Protein AF-A0A2V7IXD9-F1 (afdb_monomer_lite)

Radius of gyration: 16.28 Å; chains: 1; bounding box: 38×35×43 Å

Sequence (124 aa):
ISLNTDYPLLPGDRKGPTFNGIKALINQDPGASWDPTTNTVKGSQWGSNWMQSPRVVNIALFDPTQLTKPGKQTIRFNNFGVMFIEAQNRNSDPVTGRFLYYVSGSGTPGTQGGSLVKGVQLVR

Secondary structure (DSSP, 8-state):
--TT-EEEPPPS--HHHHHHHHHHHHHTSTT-EEETTTTEEES-TTGGGGGGSTTEEEEEEE-GGG--SSSS-EEEEEEEEEEEEEE--STTSPPEEEEEEE---SSPPPPS-S----------

Structure (mmCIF, N/CA/C/O backbone):
data_AF-A0A2V7IXD9-F1
#
_entry.id   AF-A0A2V7IXD9-F1
#
loop_
_atom_site.group_PDB
_atom_site.id
_atom_site.type_symbol
_atom_site.label_atom_id
_atom_site.label_alt_id
_atom_site.label_comp_id
_atom_site.label_asym_id
_atom_site.label_entity_id
_atom_site.label_seq_id
_atom_site.pdbx_PDB_ins_code
_atom_site.Cartn_x
_atom_site.Cartn_y
_atom_site.Cartn_z
_atom_site.occupancy
_atom_site.B_iso_or_equiv
_atom_site.auth_seq_id
_atom_site.auth_comp_id
_atom_site.auth_asym_id
_atom_site.auth_atom_id
_atom_site.pdbx_PDB_model_num
ATOM 1 N N . ILE A 1 1 ? -1.958 -12.091 11.173 1.00 64.25 1 ILE A N 1
ATOM 2 C CA . ILE A 1 1 ? -3.386 -11.698 11.135 1.00 64.25 1 ILE A CA 1
ATOM 3 C C . ILE A 1 1 ? -4.147 -12.885 10.581 1.00 64.25 1 ILE A C 1
ATOM 5 O O . ILE A 1 1 ? -3.699 -13.443 9.589 1.00 64.25 1 ILE A O 1
ATOM 9 N N . SER A 1 2 ? -5.237 -13.270 11.229 1.00 73.81 2 SER A N 1
ATOM 10 C CA . SER A 1 2 ? -6.049 -14.430 10.877 1.00 73.81 2 SER A CA 1
ATOM 11 C C . SER A 1 2 ? -7.473 -13.979 10.589 1.00 73.81 2 SER A C 1
ATOM 13 O O . SER A 1 2 ? -7.981 -13.056 11.230 1.00 73.81 2 SER A O 1
ATOM 15 N N . LEU A 1 3 ? -8.121 -14.630 9.625 1.00 70.00 3 LEU A N 1
ATOM 16 C CA . LEU A 1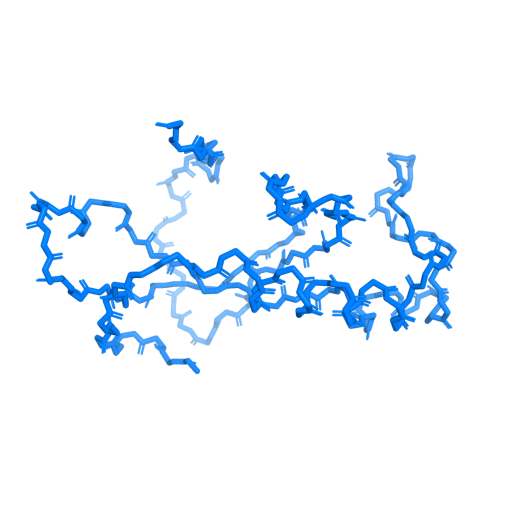 3 ? -9.546 -14.419 9.390 1.00 70.00 3 LEU A CA 1
ATOM 17 C C . LEU A 1 3 ? -10.348 -14.922 10.593 1.00 70.00 3 LEU A C 1
ATOM 19 O O . LEU A 1 3 ? -9.913 -15.818 11.317 1.00 70.00 3 LEU A O 1
ATOM 23 N N . ASN A 1 4 ? -11.520 -14.328 10.806 1.00 65.25 4 ASN A N 1
ATOM 24 C CA . ASN A 1 4 ? -12.458 -14.708 11.866 1.00 65.25 4 ASN A CA 1
ATOM 25 C C . ASN A 1 4 ? -11.938 -14.601 13.311 1.00 65.25 4 ASN A C 1
ATOM 27 O O . ASN A 1 4 ? -12.553 -15.134 14.229 1.00 65.25 4 ASN A O 1
ATOM 31 N N . THR A 1 5 ? -10.835 -13.883 13.523 1.00 76.69 5 THR A N 1
ATOM 32 C CA . THR A 1 5 ? -10.308 -13.552 14.852 1.00 76.69 5 THR A CA 1
ATOM 33 C C . THR A 1 5 ? -10.652 -12.106 15.197 1.00 76.69 5 THR A C 1
ATOM 35 O O . THR A 1 5 ? -10.609 -11.237 14.323 1.00 76.69 5 THR A O 1
ATOM 38 N N . ASP A 1 6 ? -10.981 -11.850 16.461 1.00 81.38 6 ASP A N 1
ATOM 39 C CA . ASP A 1 6 ? -11.292 -10.506 16.943 1.00 81.38 6 ASP A CA 1
ATOM 40 C C . ASP A 1 6 ? -10.003 -9.746 17.276 1.00 81.38 6 ASP A C 1
ATOM 42 O O . ASP A 1 6 ? -9.179 -10.195 18.075 1.00 81.38 6 ASP A O 1
ATOM 46 N N . TYR A 1 7 ? -9.841 -8.572 16.669 1.00 82.25 7 TYR A N 1
ATOM 47 C CA . TYR A 1 7 ? -8.703 -7.685 16.884 1.00 82.25 7 TYR A CA 1
ATOM 48 C C . TYR A 1 7 ? -9.159 -6.398 17.567 1.00 82.25 7 TYR A C 1
ATOM 50 O O . TYR A 1 7 ? -10.051 -5.730 17.042 1.00 82.25 7 TYR A O 1
ATOM 58 N N . PRO A 1 8 ? -8.564 -6.008 18.708 1.00 83.62 8 PRO A N 1
ATOM 59 C CA . PRO A 1 8 ? -8.907 -4.748 19.348 1.00 83.62 8 PRO A CA 1
ATOM 60 C C . PRO A 1 8 ? -8.488 -3.574 18.461 1.00 83.62 8 PRO A C 1
ATOM 62 O O . PRO A 1 8 ? -7.362 -3.528 17.962 1.00 83.62 8 PRO A O 1
ATOM 65 N N . LEU A 1 9 ? -9.374 -2.590 18.314 1.00 78.06 9 LEU A N 1
ATOM 66 C CA . LEU A 1 9 ? -8.996 -1.285 17.793 1.00 78.06 9 LEU A CA 1
ATOM 67 C C . LEU A 1 9 ? -8.092 -0.612 18.815 1.00 78.06 9 LEU A C 1
ATOM 69 O O . LEU A 1 9 ? -8.463 -0.392 19.971 1.00 78.06 9 LEU A O 1
ATOM 73 N N . LEU A 1 10 ? -6.870 -0.332 18.386 1.00 70.94 10 LEU A N 1
ATOM 74 C CA . LEU A 1 10 ? -5.850 0.185 19.273 1.00 70.94 10 LEU A CA 1
ATOM 75 C C . LEU A 1 10 ? -6.013 1.706 19.396 1.00 70.94 10 LEU A C 1
ATOM 77 O O . LEU A 1 10 ? -5.999 2.391 18.373 1.00 70.94 10 LEU A O 1
ATOM 81 N N . PRO A 1 11 ? -6.147 2.247 20.619 1.00 64.56 11 PRO A N 1
ATOM 82 C CA . PRO A 1 11 ? -6.224 3.687 20.823 1.00 64.56 11 PRO A CA 1
ATOM 83 C C . PRO A 1 11 ? -4.856 4.352 20.586 1.00 64.56 11 PRO A C 1
ATOM 85 O O . PRO A 1 11 ? -3.811 3.739 20.819 1.00 64.56 11 PRO A O 1
ATOM 88 N N . GLY A 1 12 ? -4.870 5.620 20.162 1.00 63.31 12 GLY A N 1
ATOM 89 C CA . GLY A 1 12 ? -3.681 6.474 20.028 1.00 63.31 12 GLY A CA 1
ATOM 90 C C . GLY A 1 12 ? -3.312 6.850 18.589 1.00 63.31 12 GLY A C 1
ATOM 91 O O . GLY A 1 12 ? -3.678 6.165 17.634 1.00 63.31 12 GLY A O 1
ATOM 92 N N . ASP A 1 13 ? -2.573 7.954 18.438 1.00 66.25 13 ASP A N 1
ATOM 93 C CA . ASP A 1 13 ? -2.093 8.425 17.136 1.00 66.25 13 ASP A CA 1
ATOM 94 C C . ASP A 1 13 ? -0.921 7.555 16.649 1.00 66.25 13 ASP A C 1
ATOM 96 O O . ASP A 1 13 ? 0.183 7.587 17.195 1.00 66.25 13 ASP A O 1
ATOM 100 N N . ARG A 1 14 ? -1.174 6.742 15.620 1.00 70.31 14 ARG A N 1
ATOM 101 C CA . ARG A 1 14 ? -0.196 5.814 15.031 1.00 70.31 14 ARG A CA 1
ATOM 102 C C . ARG A 1 14 ? 0.465 6.346 13.764 1.00 70.31 14 ARG A C 1
ATOM 104 O O . ARG A 1 14 ? 1.073 5.558 13.036 1.00 70.31 14 ARG A O 1
ATOM 111 N N . LYS A 1 15 ? 0.391 7.657 13.502 1.00 76.88 15 LYS A N 1
ATOM 112 C CA . LYS A 1 15 ? 1.017 8.283 12.325 1.00 76.88 15 LYS A CA 1
ATOM 113 C C . LYS A 1 15 ? 2.505 7.945 12.215 1.00 76.88 15 LYS A C 1
ATOM 115 O O . LYS A 1 15 ? 2.913 7.360 11.220 1.00 76.88 15 LYS A O 1
ATOM 120 N N . GLY A 1 16 ? 3.287 8.186 13.273 1.00 80.62 16 GLY A N 1
ATOM 121 C CA . GLY A 1 16 ? 4.747 7.997 13.255 1.00 80.62 16 GLY A CA 1
ATOM 122 C C . GLY A 1 16 ? 5.200 6.571 12.897 1.00 80.62 16 GLY A C 1
ATOM 123 O O . GLY A 1 16 ? 5.940 6.398 11.927 1.00 80.62 16 GLY A O 1
ATOM 124 N N . PRO A 1 17 ? 4.747 5.532 13.626 1.00 82.94 17 PRO A N 1
ATOM 125 C CA . PRO A 1 17 ? 5.061 4.145 13.285 1.00 82.94 17 PRO A CA 1
ATOM 126 C C . PRO A 1 17 ? 4.597 3.745 11.879 1.00 82.94 17 PRO A C 1
ATOM 128 O O . PRO A 1 17 ? 5.324 3.041 11.180 1.00 82.94 17 PRO A O 1
ATOM 131 N N . THR A 1 18 ? 3.426 4.228 11.445 1.00 84.38 18 THR A N 1
ATOM 132 C CA . THR A 1 18 ? 2.915 3.985 10.086 1.00 84.38 18 THR A CA 1
ATOM 133 C C . THR A 1 18 ? 3.847 4.585 9.039 1.00 84.38 18 THR A C 1
ATOM 135 O O . THR A 1 18 ? 4.283 3.876 8.137 1.00 84.38 18 THR A O 1
ATOM 138 N N . PHE A 1 19 ? 4.225 5.854 9.197 1.00 86.94 19 PHE A N 1
ATOM 139 C CA . PHE A 1 19 ? 5.117 6.547 8.272 1.00 86.94 19 PHE A CA 1
ATOM 140 C C . PHE A 1 19 ? 6.482 5.866 8.159 1.00 86.94 19 PHE A C 1
ATOM 142 O O . PHE A 1 19 ? 6.981 5.660 7.054 1.00 86.94 19 PHE A O 1
ATOM 149 N N . ASN A 1 20 ? 7.064 5.446 9.284 1.00 88.88 20 ASN A N 1
ATOM 150 C CA . ASN A 1 20 ? 8.333 4.720 9.279 1.00 88.88 20 ASN A CA 1
ATOM 151 C C . ASN A 1 20 ? 8.220 3.371 8.554 1.00 88.88 20 ASN A C 1
ATOM 153 O O . ASN A 1 20 ? 9.106 3.027 7.773 1.00 88.88 20 ASN A O 1
ATOM 157 N N . GLY A 1 21 ? 7.127 2.632 8.773 1.00 88.44 21 GLY A N 1
ATOM 158 C CA . GLY A 1 21 ? 6.864 1.368 8.084 1.00 88.44 21 GLY A CA 1
ATOM 159 C C . GLY A 1 21 ? 6.710 1.550 6.574 1.00 88.44 21 GLY A C 1
ATOM 160 O O . GLY A 1 21 ? 7.372 0.864 5.800 1.00 88.44 21 GLY A O 1
ATOM 161 N N . ILE A 1 22 ? 5.904 2.523 6.142 1.00 90.69 2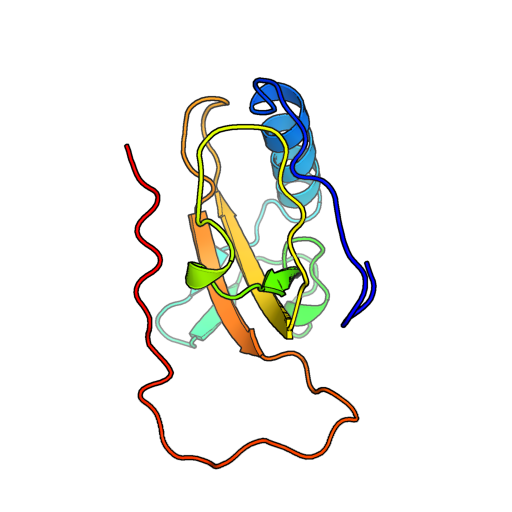2 ILE A N 1
ATOM 162 C CA . ILE A 1 22 ? 5.705 2.820 4.717 1.00 90.69 22 ILE A CA 1
ATOM 163 C C . ILE A 1 22 ? 7.005 3.286 4.060 1.00 90.69 22 ILE A C 1
ATOM 165 O O . ILE A 1 22 ? 7.361 2.795 2.990 1.00 90.69 22 ILE A O 1
ATOM 169 N N . LYS A 1 23 ? 7.763 4.172 4.715 1.00 92.94 23 LYS A N 1
ATOM 170 C CA . LYS A 1 23 ? 9.066 4.623 4.214 1.00 92.94 23 LYS A CA 1
ATOM 171 C C . LYS A 1 23 ? 10.054 3.464 4.076 1.00 92.94 23 LYS A C 1
ATOM 173 O O . LYS A 1 23 ? 10.797 3.425 3.100 1.00 92.94 23 LYS A O 1
ATOM 178 N N . ALA A 1 24 ? 10.044 2.505 5.003 1.00 92.94 24 ALA A N 1
ATOM 179 C CA . ALA A 1 24 ? 10.875 1.309 4.900 1.00 92.94 24 ALA A CA 1
ATOM 180 C C . ALA A 1 24 ? 10.523 0.468 3.660 1.00 92.94 24 ALA A C 1
ATOM 182 O O . ALA A 1 24 ? 11.432 0.061 2.943 1.00 92.94 24 ALA A O 1
ATOM 183 N N . LEU A 1 25 ? 9.232 0.272 3.361 1.00 92.38 25 LEU A N 1
ATOM 184 C CA . LEU A 1 25 ? 8.795 -0.438 2.150 1.00 92.38 25 LEU A CA 1
ATOM 185 C C . LEU A 1 25 ? 9.184 0.313 0.870 1.00 92.38 25 LEU A C 1
ATOM 187 O O . LEU A 1 25 ? 9.682 -0.298 -0.071 1.00 92.38 25 LEU A O 1
ATOM 191 N N . ILE A 1 26 ? 9.001 1.638 0.835 1.00 93.38 26 ILE A N 1
ATOM 192 C CA . ILE A 1 26 ? 9.379 2.471 -0.319 1.00 93.38 26 ILE A CA 1
ATOM 193 C C . ILE A 1 26 ? 10.890 2.409 -0.559 1.00 93.38 26 ILE A C 1
ATOM 195 O O . ILE A 1 26 ? 11.322 2.221 -1.692 1.00 93.38 26 ILE A O 1
ATOM 199 N N . ASN A 1 27 ? 11.698 2.503 0.498 1.00 94.00 27 ASN A N 1
ATOM 200 C CA . ASN A 1 27 ? 13.157 2.434 0.399 1.00 94.00 27 ASN A CA 1
ATOM 201 C C . ASN A 1 27 ? 13.665 1.071 -0.092 1.00 94.00 27 ASN A C 1
ATOM 203 O O . ASN A 1 27 ? 14.763 1.001 -0.635 1.00 94.00 27 ASN A O 1
ATOM 207 N N . GLN A 1 28 ? 12.890 0.000 0.098 1.00 94.25 28 GLN A N 1
ATOM 208 C CA . GLN A 1 28 ? 13.214 -1.320 -0.437 1.00 94.25 28 GLN A CA 1
ATOM 209 C C . GLN A 1 28 ? 12.897 -1.457 -1.925 1.00 94.25 28 GLN A C 1
ATOM 211 O O . GLN A 1 28 ? 13.357 -2.413 -2.522 1.00 94.25 28 GLN A O 1
ATOM 216 N N . ASP A 1 29 ? 12.143 -0.552 -2.550 1.00 95.38 29 ASP A N 1
ATOM 217 C CA . ASP A 1 29 ? 11.943 -0.542 -4.004 1.00 95.38 29 ASP A CA 1
ATOM 218 C C . ASP A 1 29 ? 11.709 0.891 -4.515 1.00 95.38 29 ASP A C 1
ATOM 220 O O . ASP A 1 29 ? 10.588 1.259 -4.896 1.00 95.38 29 ASP A O 1
ATOM 224 N N . PRO A 1 30 ? 12.741 1.753 -4.466 1.00 95.06 30 PRO A N 1
ATOM 225 C CA . PRO A 1 30 ? 12.567 3.192 -4.650 1.00 95.06 30 PRO A CA 1
ATOM 226 C C . PRO A 1 30 ? 12.235 3.574 -6.097 1.00 95.06 30 PRO A C 1
ATOM 228 O O . PRO A 1 30 ? 11.574 4.583 -6.322 1.00 95.06 30 PRO A O 1
ATOM 231 N N . GLY A 1 31 ? 12.659 2.766 -7.075 1.00 93.88 31 GLY A N 1
ATOM 232 C CA . GLY A 1 31 ? 12.368 2.989 -8.494 1.00 93.88 31 GLY A CA 1
ATOM 233 C C . GLY A 1 31 ? 10.965 2.550 -8.921 1.00 93.88 31 GLY A C 1
ATOM 234 O O . GLY A 1 31 ? 10.503 2.938 -9.996 1.00 93.88 31 GLY A O 1
ATOM 235 N N . ALA A 1 32 ? 10.268 1.764 -8.092 1.00 95.38 32 ALA A N 1
ATOM 236 C CA . ALA A 1 32 ? 8.946 1.262 -8.428 1.00 95.38 32 ALA A CA 1
ATOM 237 C C . ALA A 1 32 ? 7.916 2.391 -8.544 1.00 95.38 32 ALA A C 1
ATOM 239 O O . ALA A 1 32 ? 7.695 3.181 -7.624 1.00 95.38 32 ALA A O 1
ATOM 240 N N . SER A 1 33 ? 7.234 2.431 -9.679 1.00 94.56 33 SER A N 1
ATOM 241 C CA . SER A 1 33 ? 6.127 3.344 -9.944 1.00 94.56 33 SER A CA 1
ATOM 242 C C . SER A 1 33 ? 5.074 2.643 -10.787 1.00 94.56 33 SER A C 1
ATOM 244 O O . SER A 1 33 ? 5.378 1.716 -11.536 1.00 94.56 33 SER A O 1
ATOM 246 N N . TRP A 1 34 ? 3.819 3.059 -10.654 1.00 93.88 34 TRP A N 1
ATOM 247 C CA . TRP A 1 34 ? 2.755 2.507 -11.481 1.00 93.88 34 TRP A CA 1
ATOM 248 C C . TRP A 1 34 ? 2.869 3.003 -12.924 1.00 93.88 34 TRP A C 1
ATOM 250 O O . TRP A 1 34 ? 3.043 4.200 -13.164 1.00 93.88 34 TRP A O 1
ATOM 260 N N . ASP A 1 35 ? 2.729 2.093 -13.884 1.00 92.12 35 ASP A N 1
ATOM 261 C CA . ASP A 1 35 ? 2.545 2.416 -15.292 1.00 92.12 35 ASP A CA 1
ATOM 262 C C . ASP A 1 35 ? 1.067 2.241 -15.682 1.00 92.12 35 ASP A C 1
ATOM 264 O O . ASP A 1 35 ? 0.576 1.109 -15.751 1.00 92.12 35 ASP A O 1
ATOM 268 N N . PRO A 1 36 ? 0.333 3.337 -15.950 1.00 88.88 36 PRO A N 1
ATOM 269 C CA . PRO A 1 36 ? -1.072 3.258 -16.337 1.00 88.88 36 PRO A CA 1
ATOM 270 C C . PRO A 1 36 ? -1.285 2.693 -17.748 1.00 88.88 36 PRO A C 1
ATOM 272 O O . PRO A 1 36 ? -2.401 2.304 -18.074 1.00 88.88 36 PRO A O 1
ATOM 275 N N . THR A 1 37 ? -0.247 2.643 -18.585 1.00 91.00 37 THR A N 1
ATOM 276 C CA . THR A 1 37 ? -0.343 2.157 -19.970 1.00 91.00 37 THR A CA 1
ATOM 277 C C . THR A 1 37 ? -0.410 0.638 -20.005 1.00 91.00 37 THR A C 1
ATOM 279 O O . THR A 1 37 ? -1.212 0.054 -20.728 1.00 91.00 37 THR A O 1
ATOM 282 N N . THR A 1 38 ? 0.437 -0.007 -19.205 1.00 87.94 38 THR A N 1
ATOM 283 C CA . THR A 1 38 ? 0.559 -1.468 -19.146 1.00 87.94 38 THR A CA 1
ATOM 284 C C . THR A 1 38 ? -0.157 -2.075 -17.941 1.00 87.94 38 THR A C 1
ATOM 286 O O . THR A 1 38 ? -0.260 -3.294 -17.863 1.00 87.94 38 THR A O 1
ATOM 289 N N . ASN A 1 39 ? -0.667 -1.253 -17.016 1.00 87.81 39 ASN A N 1
ATOM 290 C CA . ASN A 1 39 ? -1.239 -1.677 -15.733 1.00 87.81 39 ASN A CA 1
ATOM 291 C C . ASN A 1 39 ? -0.279 -2.554 -14.910 1.00 87.81 39 ASN A C 1
ATOM 293 O O . ASN A 1 39 ? -0.668 -3.569 -14.331 1.00 87.81 39 ASN A O 1
ATOM 297 N N . THR A 1 40 ? 0.993 -2.156 -14.863 1.00 90.38 40 THR A N 1
ATOM 298 C CA . THR A 1 40 ? 2.056 -2.860 -14.130 1.00 90.38 40 THR A CA 1
ATOM 299 C C . THR A 1 40 ? 2.916 -1.887 -13.337 1.00 90.38 40 THR A C 1
ATOM 301 O O . THR A 1 40 ? 2.906 -0.683 -13.583 1.00 90.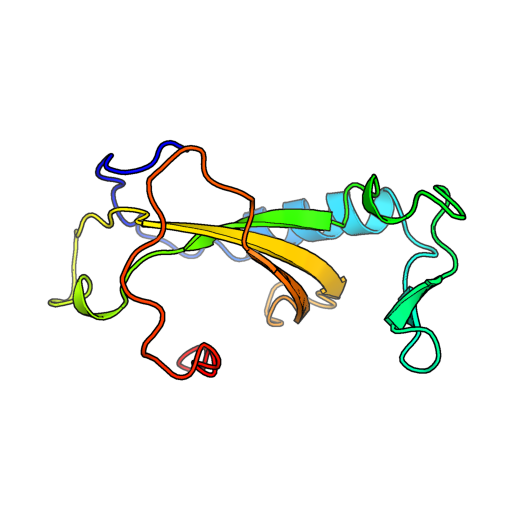38 40 THR A O 1
ATOM 304 N N . VAL A 1 41 ? 3.730 -2.401 -12.416 1.00 93.25 41 VAL A N 1
ATOM 305 C CA . VAL A 1 41 ? 4.768 -1.598 -11.758 1.00 93.25 41 VAL A CA 1
ATOM 306 C C . VAL A 1 41 ? 6.032 -1.596 -12.621 1.00 93.25 41 VAL A C 1
ATOM 308 O O . VAL A 1 41 ? 6.584 -2.650 -12.926 1.00 93.25 41 VAL A O 1
ATOM 311 N N . LYS A 1 42 ? 6.498 -0.407 -13.010 1.00 94.44 42 LYS A N 1
ATOM 312 C CA . LYS A 1 42 ? 7.761 -0.190 -13.733 1.00 94.44 42 LYS A CA 1
ATOM 313 C C . LYS A 1 42 ? 8.848 0.333 -12.804 1.00 94.44 42 LYS A C 1
ATOM 315 O O . LYS A 1 42 ? 8.552 0.877 -11.743 1.00 94.44 42 LYS A O 1
ATOM 320 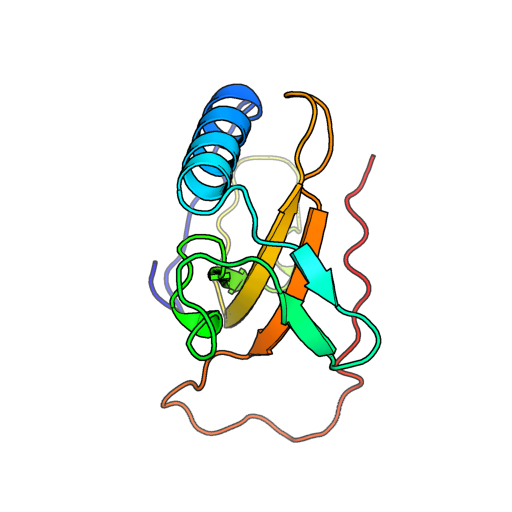N N . GLY A 1 43 ? 10.107 0.193 -13.218 1.00 93.88 43 GLY A N 1
ATOM 321 C CA . GLY A 1 43 ? 11.262 0.679 -12.452 1.00 93.88 43 GLY A CA 1
ATOM 322 C C . GLY A 1 43 ? 11.515 -0.076 -11.142 1.00 93.88 43 GLY A C 1
ATOM 323 O O . GLY A 1 43 ? 12.401 0.307 -10.385 1.00 93.88 43 GLY A O 1
ATOM 324 N N . SER A 1 44 ? 10.757 -1.146 -10.880 1.00 95.19 44 SER A N 1
ATOM 325 C CA . SER A 1 44 ? 10.994 -2.042 -9.753 1.00 95.19 44 SER A CA 1
ATOM 326 C C . SER A 1 44 ? 12.294 -2.815 -9.960 1.00 95.19 44 SER A C 1
ATOM 328 O O . SER A 1 44 ? 12.544 -3.323 -11.057 1.00 95.19 44 SER A O 1
ATOM 330 N N . GLN A 1 45 ? 13.090 -2.980 -8.904 1.00 94.81 45 GLN A N 1
ATOM 331 C CA . GLN A 1 45 ? 14.290 -3.831 -8.964 1.00 94.81 45 GLN A CA 1
ATOM 332 C C . GLN A 1 45 ? 13.965 -5.326 -9.165 1.00 94.81 45 GLN A C 1
ATOM 334 O O . GLN A 1 45 ? 14.847 -6.103 -9.517 1.00 94.81 45 GLN A O 1
ATOM 339 N N . TRP A 1 46 ? 12.697 -5.726 -9.006 1.00 92.75 46 TRP A N 1
ATOM 340 C CA . TRP A 1 46 ? 12.209 -7.074 -9.318 1.00 92.75 46 TRP A CA 1
ATOM 341 C C . TRP A 1 46 ? 11.853 -7.266 -10.805 1.00 92.75 46 TRP A C 1
ATOM 343 O O . TRP A 1 46 ? 11.465 -8.364 -11.209 1.00 92.75 46 TRP A O 1
ATOM 353 N N . GLY A 1 47 ? 11.991 -6.228 -11.641 1.00 91.44 47 GLY A N 1
ATOM 354 C CA . GLY A 1 47 ? 11.794 -6.314 -13.090 1.00 91.44 47 GLY A CA 1
ATOM 355 C C . GLY A 1 47 ? 10.403 -6.826 -13.477 1.00 91.44 47 GLY A C 1
ATOM 356 O O . GLY A 1 47 ? 9.387 -6.312 -13.012 1.00 91.44 47 GLY A O 1
ATOM 357 N N . SER A 1 48 ? 10.344 -7.861 -14.322 1.00 90.00 48 SER A N 1
ATOM 358 C CA . SER A 1 48 ? 9.082 -8.505 -14.722 1.00 90.00 48 SER A CA 1
ATOM 359 C C . SER A 1 48 ? 8.336 -9.164 -13.554 1.00 90.00 48 SER A C 1
ATOM 361 O O . SER A 1 48 ? 7.118 -9.302 -13.618 1.00 90.00 48 SER A O 1
ATOM 363 N N . ASN A 1 49 ? 9.035 -9.503 -12.466 1.00 92.81 49 ASN A N 1
ATOM 364 C CA . ASN A 1 49 ? 8.469 -10.082 -11.247 1.00 92.81 49 ASN A CA 1
ATOM 365 C C . ASN A 1 49 ? 8.104 -9.016 -10.206 1.00 92.81 49 ASN A C 1
ATOM 367 O O . ASN A 1 49 ? 8.107 -9.299 -9.011 1.00 92.81 49 ASN A O 1
ATOM 371 N N . TRP A 1 50 ? 7.783 -7.792 -10.631 1.00 92.38 50 TRP A N 1
ATOM 372 C CA . TRP A 1 50 ? 7.446 -6.660 -9.758 1.00 92.38 50 TRP A CA 1
ATOM 373 C C . TRP A 1 50 ? 6.402 -6.972 -8.670 1.00 92.38 50 TRP A C 1
ATOM 375 O O . TRP A 1 50 ? 6.377 -6.311 -7.636 1.00 92.38 50 TRP A O 1
ATOM 385 N N . MET A 1 51 ? 5.560 -7.993 -8.859 1.00 91.31 51 MET A N 1
ATOM 386 C CA . MET A 1 51 ? 4.601 -8.473 -7.855 1.00 91.31 51 MET A CA 1
ATOM 387 C C . MET A 1 51 ? 5.265 -9.021 -6.579 1.00 91.31 51 MET A C 1
ATOM 389 O O . MET A 1 51 ? 4.606 -9.130 -5.552 1.00 91.31 51 MET A O 1
ATOM 393 N N . GLN A 1 52 ? 6.557 -9.353 -6.633 1.00 91.94 52 GLN A N 1
ATOM 394 C CA . GLN A 1 52 ? 7.379 -9.752 -5.485 1.00 91.94 52 GLN A CA 1
ATOM 395 C C . GLN A 1 52 ? 8.001 -8.554 -4.750 1.00 91.94 52 GLN A C 1
ATOM 397 O O . GLN A 1 52 ? 8.691 -8.743 -3.748 1.00 91.94 52 GLN A O 1
ATOM 402 N N . SER A 1 53 ? 7.773 -7.329 -5.235 1.00 94.44 53 SER A N 1
ATOM 403 C CA . SER A 1 53 ? 8.225 -6.113 -4.567 1.00 94.44 53 SER A CA 1
ATOM 404 C C . SER A 1 53 ? 7.649 -6.036 -3.148 1.00 94.44 53 SER A C 1
ATOM 406 O O . SER A 1 53 ? 6.445 -6.227 -2.976 1.00 94.44 53 SER A O 1
ATOM 408 N N . PRO A 1 54 ? 8.442 -5.651 -2.131 1.00 93.25 54 PRO A N 1
ATOM 409 C CA . PRO A 1 54 ? 7.958 -5.388 -0.775 1.00 93.25 54 PRO A CA 1
ATOM 410 C C . PRO A 1 54 ? 6.878 -4.304 -0.708 1.00 93.25 54 PRO A C 1
ATOM 412 O O . PRO A 1 54 ? 6.143 -4.209 0.272 1.00 93.25 54 PRO A O 1
ATOM 415 N N . ARG A 1 55 ? 6.757 -3.476 -1.752 1.00 94.12 55 ARG A N 1
ATOM 416 C CA . ARG A 1 55 ? 5.688 -2.480 -1.877 1.00 94.12 55 ARG A CA 1
ATOM 417 C C . ARG A 1 55 ? 4.348 -3.093 -2.277 1.00 94.12 55 ARG A C 1
ATOM 419 O O . ARG A 1 55 ? 3.340 -2.400 -2.193 1.00 94.12 55 ARG A O 1
ATOM 426 N N . VAL A 1 56 ? 4.314 -4.353 -2.704 1.00 92.00 56 VAL A N 1
ATOM 427 C CA . VAL A 1 56 ? 3.088 -5.125 -2.915 1.00 92.00 56 VAL A CA 1
ATOM 428 C C . VAL A 1 56 ? 2.764 -5.850 -1.611 1.00 92.00 56 VAL A C 1
ATOM 430 O O . VAL A 1 56 ? 3.431 -6.805 -1.223 1.00 92.00 56 VAL A O 1
ATOM 433 N N . VAL A 1 57 ? 1.750 -5.361 -0.899 1.00 90.00 57 VAL A N 1
ATOM 434 C CA . VAL A 1 57 ? 1.407 -5.805 0.455 1.00 90.00 57 VAL A CA 1
ATOM 435 C C . VAL A 1 57 ? 0.007 -6.396 0.526 1.00 90.00 57 VAL A C 1
ATOM 437 O O . VAL A 1 57 ? -0.920 -5.943 -0.147 1.00 90.00 57 VAL A O 1
ATOM 440 N N . ASN A 1 58 ? -0.160 -7.374 1.413 1.00 87.38 58 ASN A N 1
ATOM 441 C CA . ASN A 1 58 ? -1.470 -7.900 1.775 1.00 87.38 58 ASN A CA 1
ATOM 442 C C . ASN A 1 58 ? -2.082 -7.040 2.883 1.00 87.38 58 ASN A C 1
ATOM 444 O O . ASN A 1 58 ? -1.488 -6.867 3.949 1.00 87.38 58 ASN A O 1
ATOM 448 N N . ILE A 1 59 ? -3.289 -6.538 2.650 1.00 85.12 59 ILE A N 1
ATOM 449 C CA . ILE A 1 59 ? -4.051 -5.722 3.594 1.00 85.12 59 ILE A CA 1
ATOM 450 C C . ILE A 1 59 ? -5.277 -6.494 4.041 1.00 85.12 59 ILE A C 1
ATOM 452 O O . ILE A 1 59 ? -6.039 -7.008 3.226 1.00 85.12 59 ILE A O 1
ATOM 456 N N . ALA A 1 60 ? -5.472 -6.557 5.352 1.00 82.62 60 ALA A N 1
ATOM 457 C CA . ALA A 1 60 ? -6.658 -7.151 5.939 1.00 82.62 60 ALA A CA 1
ATOM 458 C C . ALA A 1 60 ? -7.852 -6.196 5.803 1.00 82.62 60 ALA A C 1
ATOM 460 O O . ALA A 1 60 ? -7.761 -5.017 6.146 1.00 82.62 60 ALA A O 1
ATOM 461 N N . LEU A 1 61 ? -8.968 -6.715 5.305 1.00 82.31 61 LEU A N 1
ATOM 462 C CA . LEU A 1 61 ? -10.212 -5.985 5.085 1.00 82.31 61 LEU A CA 1
ATOM 463 C C . LEU A 1 61 ? -11.247 -6.429 6.119 1.00 82.31 61 LEU A C 1
ATOM 465 O O . LEU A 1 61 ? -11.287 -7.598 6.510 1.00 82.31 61 LEU A O 1
ATOM 469 N N . PHE A 1 62 ? -12.076 -5.495 6.570 1.00 81.06 62 PHE A N 1
ATOM 470 C CA . PHE A 1 62 ? -13.175 -5.750 7.498 1.00 81.06 62 PHE A CA 1
ATOM 471 C C . PHE A 1 62 ? -14.435 -5.014 7.030 1.00 81.06 62 PHE A C 1
ATOM 473 O O . PHE A 1 62 ? -14.364 -4.095 6.214 1.00 81.06 62 PHE A O 1
ATOM 480 N N . ASP A 1 63 ? -15.593 -5.427 7.543 1.00 81.31 63 ASP A N 1
ATOM 481 C CA . ASP A 1 63 ? -16.865 -4.756 7.265 1.00 81.31 63 ASP A CA 1
ATOM 482 C C . ASP A 1 63 ? -16.981 -3.465 8.100 1.00 81.31 63 ASP A C 1
ATOM 484 O O . ASP A 1 63 ? -16.997 -3.554 9.332 1.00 81.31 63 ASP A O 1
ATOM 488 N N . PRO A 1 64 ? -17.100 -2.275 7.475 1.00 81.25 64 PRO A N 1
ATOM 489 C CA . PRO A 1 64 ? -17.227 -1.010 8.197 1.00 81.25 64 PRO A CA 1
ATOM 490 C C . PRO A 1 64 ? -18.409 -0.963 9.169 1.00 81.25 64 PRO A C 1
ATOM 492 O O . PRO A 1 64 ? -18.341 -0.246 10.163 1.00 81.25 64 PRO A O 1
ATOM 495 N N . THR A 1 65 ? -19.470 -1.741 8.929 1.00 81.81 65 THR A N 1
ATOM 496 C CA . THR A 1 65 ? -20.646 -1.788 9.812 1.00 81.81 65 THR A CA 1
ATOM 497 C C . THR A 1 65 ? -20.346 -2.381 11.191 1.00 81.81 65 THR A C 1
ATOM 499 O O . THR A 1 65 ? -21.133 -2.192 12.114 1.00 81.81 65 THR A O 1
ATOM 502 N N . GLN A 1 66 ? -19.188 -3.030 11.377 1.00 82.50 66 GLN A N 1
ATOM 503 C CA . GLN A 1 66 ? -18.716 -3.472 12.694 1.00 82.50 66 GLN A CA 1
ATOM 504 C C . GLN A 1 66 ? -18.410 -2.285 13.628 1.00 82.50 66 GLN A C 1
ATOM 506 O O . GLN A 1 66 ? -18.497 -2.421 14.852 1.00 82.50 66 GLN A O 1
ATOM 511 N N . LEU A 1 67 ? -18.112 -1.105 13.068 1.00 82.25 67 LEU A N 1
ATOM 512 C CA . LEU A 1 67 ? -17.843 0.123 13.817 1.00 82.25 67 LEU A CA 1
ATOM 513 C C . LEU A 1 67 ? -19.149 0.800 14.240 1.00 82.25 67 LEU A C 1
ATOM 515 O O . LEU A 1 67 ? -19.602 1.774 13.646 1.00 82.25 67 LEU A O 1
ATOM 519 N N . THR A 1 68 ? -19.785 0.252 15.270 1.00 77.56 68 THR A N 1
ATOM 520 C CA . THR A 1 68 ? -21.128 0.683 15.698 1.00 77.56 68 THR A CA 1
ATOM 521 C C . THR A 1 68 ? -21.141 1.771 16.772 1.00 77.56 68 THR A C 1
ATOM 523 O O . THR A 1 68 ? -22.189 2.366 17.015 1.00 77.56 68 THR A O 1
ATOM 526 N N . LYS A 1 69 ? -20.024 2.013 17.475 1.00 76.31 69 LYS A N 1
ATOM 527 C CA . LYS A 1 69 ? -19.977 2.876 18.669 1.00 76.31 69 LYS A CA 1
ATOM 528 C C . LYS A 1 69 ? -18.591 3.515 18.827 1.00 76.31 69 LYS A C 1
ATOM 530 O O . LYS A 1 69 ? -17.595 2.865 18.522 1.00 76.31 69 LYS A O 1
ATOM 535 N N . PRO A 1 70 ? -18.484 4.727 19.389 1.00 67.38 70 PRO A N 1
ATOM 536 C CA . PRO A 1 70 ? -17.204 5.258 19.853 1.00 67.38 70 PRO A CA 1
ATOM 537 C C . PRO A 1 70 ? -16.641 4.415 21.014 1.00 67.38 70 PRO A C 1
ATOM 539 O O . PRO A 1 70 ? -17.399 3.954 21.867 1.00 67.38 70 PRO A O 1
ATOM 542 N N . GLY A 1 71 ? -15.317 4.249 21.090 1.00 67.12 71 GLY A N 1
ATOM 543 C CA . GLY A 1 71 ? -14.633 3.599 22.220 1.00 67.12 71 GLY A CA 1
ATOM 544 C C . GLY A 1 71 ? -13.913 2.295 21.865 1.00 67.12 71 GLY A C 1
ATOM 545 O O . GLY A 1 71 ? -13.613 2.032 20.703 1.00 67.12 71 GLY A O 1
ATOM 546 N N . LYS A 1 72 ? -13.584 1.481 22.882 1.00 70.19 72 LYS A N 1
ATOM 547 C CA . LYS A 1 72 ? -12.928 0.178 22.680 1.00 70.19 72 LYS A CA 1
ATOM 548 C C . LYS A 1 72 ? -13.872 -0.753 21.922 1.00 70.19 72 LYS A C 1
ATOM 550 O O . LYS A 1 72 ? -14.884 -1.182 22.468 1.00 70.19 72 LYS A O 1
ATOM 555 N N . GLN A 1 73 ? -13.511 -1.084 20.690 1.00 81.19 73 GLN A N 1
ATOM 556 C CA . GLN A 1 73 ? -14.209 -2.072 19.875 1.00 81.19 73 GLN A CA 1
ATOM 557 C C . GLN A 1 73 ? -13.220 -3.108 19.353 1.00 81.19 73 GLN A C 1
ATOM 559 O O . GLN A 1 73 ? -12.009 -2.877 19.334 1.00 81.19 73 GLN A O 1
ATOM 564 N N . THR A 1 74 ? -13.747 -4.245 18.924 1.00 83.50 74 THR A N 1
ATOM 565 C CA . THR A 1 74 ? -13.010 -5.235 18.149 1.00 83.50 74 THR A CA 1
ATOM 566 C C . THR A 1 74 ? -13.517 -5.232 16.715 1.00 83.50 74 THR A C 1
ATOM 568 O O . THR A 1 74 ? -14.686 -4.952 16.459 1.00 83.50 74 THR A O 1
ATOM 571 N N . ILE A 1 75 ? -12.623 -5.534 15.781 1.00 84.19 75 ILE A N 1
ATOM 572 C CA . ILE A 1 75 ? -12.965 -5.800 14.387 1.00 84.19 75 ILE A CA 1
ATOM 573 C C . ILE A 1 75 ? -12.542 -7.213 14.023 1.00 84.19 75 ILE A C 1
ATOM 575 O O . ILE A 1 75 ? -11.563 -7.749 14.547 1.00 84.19 75 ILE A O 1
ATOM 579 N N . ARG A 1 76 ? -13.267 -7.794 13.080 1.00 82.56 76 ARG A N 1
ATOM 580 C CA . ARG A 1 76 ? -12.972 -9.081 12.476 1.00 82.56 76 ARG A CA 1
ATOM 581 C C . ARG A 1 76 ? -12.690 -8.881 11.003 1.00 82.56 76 ARG A C 1
ATOM 583 O O . ARG A 1 76 ? -13.537 -8.379 10.256 1.00 82.56 76 ARG A O 1
ATOM 590 N N . PHE A 1 77 ? -11.507 -9.313 10.589 1.00 80.12 77 PHE A N 1
ATOM 591 C CA . PHE A 1 77 ? -11.155 -9.329 9.180 1.00 80.12 77 PHE A CA 1
ATOM 592 C C . PHE A 1 77 ? -11.912 -10.448 8.470 1.00 80.12 77 PHE A C 1
ATOM 594 O O . PHE A 1 77 ? -11.927 -11.593 8.932 1.00 80.12 77 PHE A O 1
ATOM 601 N N . ASN A 1 78 ? -12.549 -10.096 7.359 1.00 78.69 78 ASN A N 1
ATOM 602 C CA . ASN A 1 78 ? -13.343 -11.005 6.539 1.00 78.69 78 ASN A CA 1
ATOM 603 C C . ASN A 1 78 ? -12.674 -11.315 5.195 1.00 78.69 78 ASN A C 1
ATOM 605 O O . ASN A 1 78 ? -13.091 -12.253 4.522 1.00 78.69 78 ASN A O 1
ATOM 609 N N . ASN A 1 79 ? -11.646 -10.556 4.806 1.00 77.12 79 ASN A N 1
ATOM 610 C CA . ASN A 1 79 ? -10.921 -10.783 3.564 1.00 77.12 79 ASN A CA 1
ATOM 611 C C . ASN A 1 79 ? -9.506 -10.182 3.604 1.00 77.12 79 ASN A C 1
ATOM 613 O O . ASN A 1 79 ? -9.173 -9.408 4.503 1.00 77.12 79 ASN A O 1
ATOM 617 N N . PHE A 1 80 ? -8.694 -10.497 2.596 1.00 80.81 80 PHE A N 1
ATOM 618 C CA . PHE A 1 80 ? -7.435 -9.818 2.313 1.00 80.81 80 PHE A CA 1
ATOM 619 C C . PHE A 1 80 ? -7.432 -9.261 0.886 1.00 80.81 80 PHE A C 1
ATOM 621 O O . PHE A 1 80 ? -7.854 -9.921 -0.063 1.00 80.81 80 PHE A O 1
ATOM 628 N N . GLY A 1 81 ? -6.938 -8.038 0.732 1.00 83.62 81 GLY A N 1
ATOM 629 C CA . GLY A 1 81 ? -6.642 -7.425 -0.559 1.00 83.62 81 GLY A CA 1
ATOM 630 C C . GLY A 1 81 ? -5.139 -7.333 -0.783 1.00 83.62 81 GLY A C 1
ATOM 631 O O . GLY A 1 81 ? -4.383 -7.192 0.174 1.00 83.62 81 GLY A O 1
ATOM 632 N N . VAL A 1 82 ? -4.713 -7.378 -2.039 1.00 86.50 82 VAL A N 1
ATOM 633 C CA . VAL A 1 82 ? -3.345 -7.046 -2.440 1.00 86.50 82 VAL A CA 1
ATOM 634 C C . VAL A 1 82 ? -3.320 -5.596 -2.900 1.00 86.50 82 VAL A C 1
ATOM 636 O O . VAL A 1 82 ? -4.118 -5.191 -3.749 1.00 86.50 82 VAL A O 1
ATOM 639 N N . MET A 1 83 ? -2.402 -4.812 -2.342 1.00 90.81 83 MET A N 1
ATOM 640 C CA . MET A 1 83 ? -2.234 -3.402 -2.672 1.00 90.81 83 MET A CA 1
ATOM 641 C C . MET A 1 83 ? -0.779 -3.094 -3.008 1.00 90.81 83 MET A C 1
ATOM 643 O O . MET A 1 83 ? 0.126 -3.525 -2.302 1.00 90.81 83 MET A O 1
ATOM 647 N N . PHE A 1 84 ? -0.553 -2.300 -4.049 1.00 93.69 84 PHE A N 1
ATOM 648 C CA . PHE A 1 84 ? 0.744 -1.685 -4.313 1.00 93.69 84 PHE A CA 1
ATOM 649 C C . PHE A 1 84 ? 0.831 -0.317 -3.626 1.00 93.69 84 PHE A C 1
ATOM 651 O O . PHE A 1 84 ? 0.009 0.558 -3.889 1.00 93.69 84 PHE A O 1
ATOM 658 N N . ILE A 1 85 ? 1.817 -0.118 -2.751 1.00 93.75 85 ILE A N 1
ATOM 659 C CA . ILE A 1 85 ? 2.078 1.148 -2.057 1.00 93.75 85 ILE A CA 1
ATOM 660 C C . ILE A 1 85 ? 2.806 2.115 -2.991 1.00 93.75 85 ILE A C 1
ATOM 662 O O . ILE A 1 85 ? 3.941 1.862 -3.396 1.00 93.75 85 ILE A O 1
ATOM 666 N N . GLU A 1 86 ? 2.190 3.258 -3.290 1.00 92.06 86 GLU A N 1
ATOM 667 C CA . GLU A 1 86 ? 2.754 4.277 -4.180 1.00 92.06 86 GLU A CA 1
ATOM 668 C C . GLU A 1 86 ? 3.551 5.330 -3.416 1.00 92.06 86 GLU A C 1
ATOM 670 O O . GLU A 1 86 ? 4.700 5.595 -3.767 1.00 92.06 86 GLU A O 1
ATOM 675 N N . ALA A 1 87 ? 2.960 5.931 -2.382 1.00 87.75 87 ALA A N 1
ATOM 676 C CA . ALA A 1 87 ? 3.595 7.042 -1.687 1.00 87.75 87 ALA A CA 1
ATOM 677 C C . ALA A 1 87 ? 2.995 7.318 -0.307 1.00 87.75 87 ALA A C 1
ATOM 679 O O . ALA A 1 87 ? 1.806 7.117 -0.059 1.00 87.75 87 ALA A O 1
ATOM 680 N N . GLN A 1 88 ? 3.834 7.891 0.552 1.00 88.06 88 GLN A N 1
ATOM 681 C CA . GLN A 1 88 ? 3.433 8.713 1.685 1.00 88.06 88 GLN A CA 1
ATOM 682 C C . GLN A 1 88 ? 4.544 9.748 1.903 1.00 88.06 88 GLN A C 1
ATOM 684 O O . GLN A 1 88 ? 5.635 9.402 2.351 1.00 88.06 88 GLN A O 1
ATOM 689 N N . ASN A 1 89 ? 4.305 11.005 1.526 1.00 84.94 89 ASN A N 1
ATOM 690 C CA . ASN A 1 89 ? 5.376 12.008 1.460 1.00 84.94 89 ASN A CA 1
ATOM 691 C C . ASN A 1 89 ? 5.720 12.588 2.836 1.00 84.94 89 ASN A C 1
ATOM 693 O O . ASN A 1 89 ? 6.891 12.753 3.177 1.00 84.94 89 ASN A O 1
ATOM 697 N N . ARG A 1 90 ? 4.701 12.880 3.648 1.00 86.81 90 ARG A N 1
ATOM 698 C CA . ARG A 1 90 ? 4.846 13.371 5.022 1.00 86.81 90 ARG A CA 1
ATOM 699 C C . ARG A 1 90 ? 4.129 12.440 5.989 1.00 86.81 90 ARG A C 1
ATOM 701 O O . ARG A 1 90 ? 3.177 11.761 5.624 1.00 86.81 90 ARG A O 1
ATOM 708 N N . ASN A 1 91 ? 4.534 12.482 7.254 1.00 84.38 91 ASN A N 1
ATOM 709 C CA . ASN A 1 91 ? 3.917 11.704 8.335 1.00 84.38 91 ASN A CA 1
ATOM 710 C C . ASN A 1 91 ? 2.399 11.953 8.478 1.00 84.38 91 ASN A C 1
ATOM 712 O O . ASN A 1 91 ? 1.645 11.076 8.889 1.00 84.38 91 ASN A O 1
ATOM 716 N N . SER A 1 92 ? 1.950 13.156 8.122 1.00 83.31 92 SER A N 1
ATOM 717 C CA . SER A 1 92 ? 0.540 13.556 8.167 1.00 83.31 92 SER A CA 1
ATOM 718 C C . SER A 1 92 ? -0.229 13.246 6.881 1.00 83.31 92 SER A C 1
ATOM 720 O O . SER A 1 92 ? -1.445 13.424 6.860 1.00 83.31 92 SER A O 1
ATOM 722 N N . ASP A 1 93 ? 0.459 12.849 5.807 1.00 84.00 93 ASP A N 1
ATOM 723 C CA . ASP A 1 93 ? -0.182 12.583 4.523 1.00 84.00 93 ASP A CA 1
ATOM 724 C C . ASP A 1 93 ? -0.816 11.183 4.527 1.00 84.00 93 ASP A C 1
ATOM 726 O O . ASP A 1 93 ? -0.278 10.259 5.153 1.00 84.00 93 ASP A O 1
ATOM 730 N N . PRO A 1 94 ? -1.944 10.993 3.819 1.00 84.31 94 PRO A N 1
ATOM 731 C CA . PRO A 1 94 ? -2.510 9.668 3.624 1.00 84.31 94 PRO A CA 1
ATOM 732 C C . PRO A 1 94 ? -1.538 8.773 2.844 1.00 84.31 94 PRO A C 1
ATOM 734 O O . PRO A 1 94 ? -0.827 9.225 1.942 1.00 84.31 94 PRO A O 1
ATOM 737 N N . VAL A 1 95 ? -1.543 7.480 3.167 1.00 86.75 95 VAL A N 1
ATOM 738 C CA . VAL A 1 95 ? -0.857 6.469 2.355 1.00 86.75 95 VAL A CA 1
ATOM 739 C C . VAL A 1 95 ? -1.643 6.290 1.063 1.00 86.75 95 VAL A C 1
ATOM 741 O O . VAL A 1 95 ? -2.834 5.986 1.093 1.00 86.75 95 VAL A O 1
ATOM 744 N N . THR A 1 96 ? -0.972 6.475 -0.067 1.00 89.56 96 THR A N 1
ATOM 745 C CA . THR A 1 96 ? -1.545 6.266 -1.397 1.00 89.56 96 THR A CA 1
ATOM 746 C C . THR A 1 96 ? -1.091 4.915 -1.931 1.00 89.56 96 THR A C 1
ATOM 748 O O . THR A 1 96 ? 0.086 4.558 -1.824 1.00 89.56 96 THR A O 1
ATOM 751 N N . GLY A 1 97 ? -2.015 4.158 -2.514 1.00 90.75 97 GLY A N 1
ATOM 752 C CA . GLY A 1 97 ? -1.718 2.876 -3.133 1.00 90.75 97 GLY A CA 1
ATOM 753 C C . GLY A 1 97 ? -2.820 2.413 -4.075 1.00 90.75 97 GLY A C 1
ATOM 754 O O . GLY A 1 97 ? -3.915 2.977 -4.101 1.00 90.75 97 GLY A O 1
ATOM 755 N N . ARG A 1 98 ? -2.519 1.363 -4.842 1.00 90.62 98 ARG A N 1
ATOM 756 C CA . ARG A 1 98 ? -3.423 0.772 -5.834 1.00 90.62 98 ARG A CA 1
ATOM 757 C C . ARG A 1 98 ? -3.862 -0.603 -5.407 1.00 90.62 98 ARG A C 1
ATOM 759 O O . ARG A 1 98 ? -3.028 -1.479 -5.189 1.00 90.62 98 ARG A O 1
ATOM 766 N N . PHE A 1 99 ? -5.171 -0.795 -5.333 1.00 87.50 99 PHE A N 1
ATOM 767 C CA . PHE A 1 99 ? -5.747 -2.122 -5.209 1.00 87.50 99 PHE A CA 1
ATOM 768 C C . PHE A 1 99 ? -5.455 -2.918 -6.484 1.00 87.50 99 PHE A C 1
ATOM 770 O O . PHE A 1 99 ? -5.744 -2.440 -7.580 1.00 87.50 99 PHE A O 1
ATOM 777 N N . LEU A 1 100 ? -4.869 -4.104 -6.337 1.00 84.12 100 LEU A N 1
ATOM 778 C CA . LEU A 1 100 ? -4.551 -4.979 -7.463 1.00 84.12 100 LEU A CA 1
ATOM 779 C C . LEU A 1 100 ? -5.640 -6.039 -7.629 1.00 84.12 100 LEU A C 1
ATOM 781 O O . LEU A 1 100 ? -6.309 -6.094 -8.656 1.00 84.12 100 LEU A O 1
ATOM 785 N N . TYR A 1 101 ? -5.835 -6.872 -6.608 1.00 78.75 101 TYR A N 1
ATOM 786 C CA . TYR A 1 101 ? -6.840 -7.933 -6.591 1.00 78.75 101 TYR A CA 1
ATOM 787 C C . TYR A 1 101 ? -7.054 -8.437 -5.159 1.00 78.75 101 TYR A C 1
ATOM 789 O O . TYR A 1 101 ? -6.259 -8.167 -4.256 1.00 78.75 101 TYR A O 1
ATOM 797 N N . TYR A 1 102 ? -8.138 -9.178 -4.933 1.00 68.50 102 TYR A N 1
ATOM 798 C CA . TYR A 1 102 ? -8.329 -9.907 -3.679 1.00 68.50 102 TYR A CA 1
ATOM 799 C C . TYR A 1 102 ? -7.354 -11.077 -3.599 1.00 68.50 102 TYR A C 1
ATOM 801 O O . TYR A 1 102 ? -7.149 -11.774 -4.593 1.00 68.50 102 TYR A O 1
ATOM 809 N N . VAL A 1 103 ? -6.776 -11.320 -2.423 1.00 62.66 103 VAL A N 1
ATOM 810 C CA . VAL A 1 103 ? -5.970 -12.528 -2.212 1.00 62.66 103 VAL A CA 1
ATOM 811 C C . VAL A 1 103 ? -6.882 -13.735 -2.417 1.00 62.66 103 VAL A C 1
ATOM 813 O O . VAL A 1 103 ? -8.000 -13.766 -1.899 1.00 62.66 103 VAL A O 1
ATOM 816 N N . SER A 1 104 ? -6.421 -14.730 -3.173 1.00 54.88 104 SER A N 1
ATOM 817 C CA . SER A 1 104 ? -7.130 -15.998 -3.304 1.00 54.88 104 SER A CA 1
ATOM 818 C C . SER A 1 104 ? -7.270 -16.647 -1.923 1.00 54.88 104 SER A C 1
ATOM 820 O O . SER A 1 104 ? -6.293 -17.046 -1.291 1.00 54.88 104 SER A O 1
ATOM 822 N N . GLY A 1 105 ? -8.503 -16.714 -1.424 1.00 50.28 105 GLY A N 1
ATOM 823 C CA . GLY A 1 105 ? -8.839 -17.493 -0.239 1.00 50.28 105 GLY A CA 1
ATOM 824 C C . GLY A 1 105 ? -9.034 -18.966 -0.597 1.00 50.28 105 GLY A C 1
ATOM 825 O O . GLY A 1 105 ? -9.418 -19.294 -1.715 1.00 50.28 105 GLY A O 1
ATOM 826 N N . SER A 1 106 ? -8.816 -19.858 0.367 1.00 48.72 106 SER A N 1
ATOM 827 C CA . SER A 1 106 ? -9.176 -21.281 0.260 1.00 48.72 106 SER A CA 1
ATOM 828 C C . SER A 1 106 ? -10.645 -21.564 0.609 1.00 48.72 106 SER A C 1
ATOM 830 O O . SER A 1 106 ? -11.074 -22.716 0.593 1.00 48.72 106 SER A O 1
ATOM 832 N N . GLY A 1 107 ? -11.416 -20.531 0.965 1.00 52.19 107 GLY A N 1
ATOM 833 C CA . GLY A 1 107 ? -12.838 -20.644 1.281 1.00 52.19 107 GLY A CA 1
ATOM 834 C C . GLY A 1 107 ? -13.713 -20.685 0.029 1.00 52.19 107 GLY A C 1
ATOM 835 O O . GLY A 1 107 ? -13.343 -20.161 -1.020 1.00 52.19 107 GLY A O 1
ATOM 836 N N . THR A 1 108 ? -14.901 -21.278 0.146 1.00 47.16 108 THR A N 1
ATOM 837 C CA . THR A 1 108 ? -15.920 -21.241 -0.910 1.00 47.16 108 THR A CA 1
ATOM 838 C C . THR A 1 108 ? -16.286 -19.783 -1.225 1.00 47.16 108 THR A C 1
ATOM 840 O O . THR A 1 108 ? -16.664 -19.055 -0.302 1.00 47.16 108 THR A O 1
ATOM 843 N N . PRO A 1 109 ? -16.184 -19.328 -2.491 1.00 49.59 109 PRO A N 1
ATOM 844 C CA . PRO A 1 109 ? -16.603 -17.985 -2.872 1.00 49.59 109 PRO A CA 1
ATOM 845 C C . PRO A 1 109 ? -18.061 -17.728 -2.474 1.00 49.59 109 PRO A C 1
ATOM 847 O O . PRO A 1 109 ? -18.936 -18.552 -2.742 1.00 49.59 109 PRO A O 1
ATOM 850 N N . GLY A 1 110 ? -18.325 -16.587 -1.834 1.00 49.78 110 GLY A N 1
ATOM 851 C CA . GLY A 1 110 ? -19.692 -16.124 -1.592 1.00 49.78 110 GLY A CA 1
ATOM 852 C C . GLY A 1 110 ? -20.410 -15.774 -2.902 1.00 49.78 110 GLY A C 1
ATOM 853 O O . GLY A 1 110 ? -19.781 -15.649 -3.953 1.00 49.78 110 GLY A O 1
ATOM 854 N N . THR A 1 111 ? -21.733 -15.610 -2.844 1.00 45.84 111 THR A N 1
ATOM 855 C CA . THR A 1 111 ? -22.586 -15.278 -3.998 1.00 45.84 111 THR A CA 1
ATOM 856 C C . THR A 1 111 ? -21.997 -14.133 -4.837 1.00 45.84 111 THR A C 1
ATOM 858 O O . THR A 1 111 ? -21.745 -13.050 -4.314 1.00 45.84 111 THR A O 1
ATOM 861 N N . GLN A 1 112 ? -21.818 -14.357 -6.147 1.00 46.62 112 GLN A N 1
ATOM 862 C CA . GLN A 1 112 ? -21.231 -13.430 -7.141 1.00 46.62 112 GLN A CA 1
ATOM 863 C C . GLN A 1 112 ? -22.070 -12.155 -7.430 1.00 46.62 112 GLN A C 1
ATOM 865 O O . GLN A 1 112 ? -21.978 -11.568 -8.505 1.00 46.62 112 GLN A O 1
ATOM 870 N N . GLY A 1 113 ? -22.911 -11.704 -6.497 1.00 37.88 113 GLY A N 1
ATOM 871 C CA . GLY A 1 113 ? -23.793 -10.549 -6.672 1.00 37.88 113 GLY A CA 1
ATOM 872 C C . GLY A 1 113 ? -23.401 -9.373 -5.782 1.00 37.88 113 GLY A C 1
ATOM 873 O O . GLY A 1 113 ? -23.780 -9.335 -4.616 1.00 37.88 113 GLY A O 1
ATOM 874 N N . GLY A 1 114 ? -22.684 -8.390 -6.332 1.00 44.66 114 GLY A N 1
ATOM 875 C CA . GLY A 1 114 ? -22.435 -7.106 -5.670 1.00 44.66 114 GLY A CA 1
ATOM 876 C C . GLY A 1 114 ? -21.337 -6.293 -6.353 1.00 44.66 114 GLY A C 1
ATOM 877 O O . GLY A 1 114 ? -20.290 -6.834 -6.695 1.00 44.66 114 GLY A O 1
ATOM 878 N N . SER A 1 115 ? -21.565 -4.991 -6.557 1.00 40.34 115 SER A N 1
ATOM 879 C CA . SER A 1 115 ? -20.540 -4.079 -7.083 1.00 40.34 115 SER A CA 1
ATOM 880 C C . SER A 1 115 ? -19.338 -4.056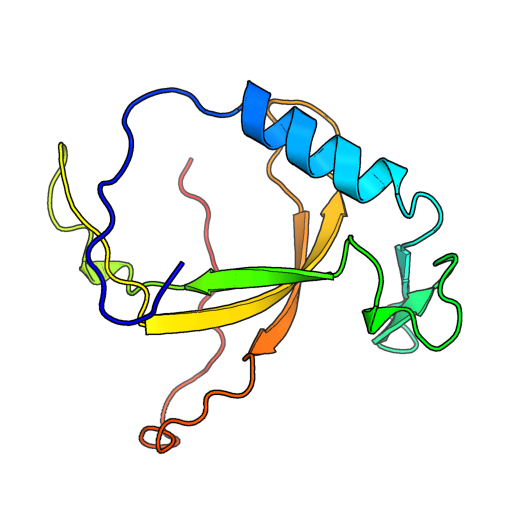 -6.130 1.00 40.34 115 SER A C 1
ATOM 882 O O . SER A 1 115 ? -19.432 -3.555 -5.009 1.00 40.34 115 SER A O 1
ATOM 884 N N . LEU A 1 116 ? -18.218 -4.637 -6.573 1.00 44.81 116 LEU A N 1
ATOM 885 C CA . LEU A 1 116 ? -16.970 -4.782 -5.809 1.00 44.81 116 LEU A CA 1
ATOM 886 C C . LEU A 1 116 ? -16.240 -3.447 -5.584 1.00 44.81 116 LEU A C 1
ATOM 888 O O . LEU A 1 116 ? -15.263 -3.390 -4.841 1.00 44.81 116 LEU A O 1
ATOM 892 N N . VAL A 1 117 ? -16.717 -2.357 -6.190 1.00 38.69 117 VAL A N 1
ATOM 893 C CA . VAL A 1 117 ? -16.160 -1.021 -5.988 1.00 38.69 117 VAL A CA 1
ATOM 894 C C . VAL A 1 117 ? -16.898 -0.346 -4.835 1.00 38.69 117 VAL A C 1
ATOM 896 O O . VAL A 1 117 ? -17.891 0.353 -5.029 1.00 38.69 117 VAL A O 1
ATOM 899 N N . LYS A 1 118 ? -16.398 -0.531 -3.611 1.00 39.91 118 LYS A N 1
ATOM 900 C CA . LYS A 1 118 ? -16.686 0.394 -2.509 1.00 39.91 118 LYS A CA 1
ATOM 901 C C . LYS A 1 118 ? -15.540 1.395 -2.436 1.00 39.91 118 LYS A C 1
ATOM 903 O O . LYS A 1 118 ? -14.421 1.028 -2.093 1.00 39.91 118 LYS A O 1
ATOM 908 N N . GLY A 1 119 ? -15.812 2.649 -2.797 1.00 33.56 119 GLY A N 1
ATOM 909 C CA . GLY A 1 119 ? -14.861 3.740 -2.604 1.00 33.56 119 GLY A CA 1
ATOM 910 C C . GLY A 1 119 ? -14.478 3.825 -1.128 1.00 33.56 119 GLY A C 1
ATOM 911 O O . GLY A 1 119 ? -15.337 4.027 -0.272 1.00 33.56 119 GLY A O 1
ATOM 912 N N . VAL A 1 120 ? -13.196 3.629 -0.822 1.00 37.22 120 VAL A N 1
ATOM 913 C CA . VAL A 1 120 ? -12.663 3.833 0.526 1.00 37.22 120 VAL A CA 1
ATOM 914 C C . 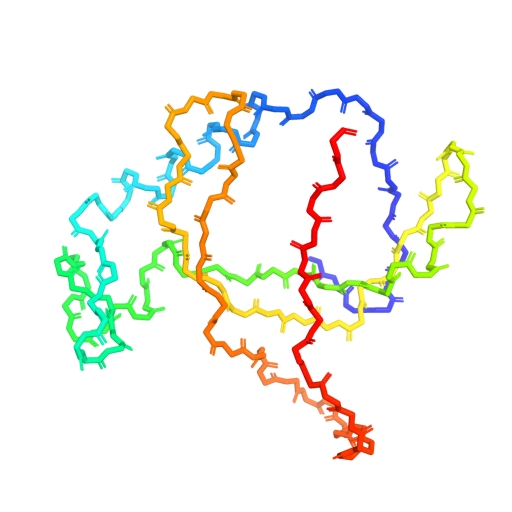VAL A 1 120 ? -12.482 5.336 0.709 1.00 37.22 120 VAL A C 1
ATOM 916 O O . VAL A 1 120 ? -11.499 5.914 0.252 1.00 37.22 120 VAL A O 1
ATOM 919 N N . GLN A 1 121 ? -13.456 5.987 1.342 1.00 27.53 121 GLN A N 1
ATOM 920 C CA . GLN A 1 121 ? -13.309 7.362 1.805 1.00 27.53 121 GLN A CA 1
ATOM 921 C C . GLN A 1 121 ? -12.693 7.331 3.205 1.00 27.53 121 GLN A C 1
ATOM 923 O O . GLN A 1 121 ? -13.336 6.918 4.168 1.00 27.53 121 GLN A O 1
ATOM 928 N N . LEU A 1 122 ? -11.436 7.759 3.322 1.00 27.95 122 LEU A N 1
ATOM 929 C CA . LEU A 1 122 ? -10.830 8.019 4.625 1.00 27.95 122 LEU A CA 1
ATOM 930 C C . LEU A 1 122 ? -11.508 9.267 5.205 1.00 27.95 122 LEU A C 1
ATOM 932 O O . LEU A 1 122 ? -11.447 10.345 4.613 1.00 27.95 122 LEU A O 1
ATOM 936 N N . VAL A 1 123 ? -12.231 9.088 6.311 1.00 34.00 123 VAL A N 1
ATOM 937 C CA . VAL A 1 123 ? -12.977 10.161 6.979 1.00 34.00 123 VAL A CA 1
ATOM 938 C C . VAL A 1 123 ? -11.985 11.174 7.562 1.00 34.00 123 VAL A C 1
ATOM 940 O O . VAL A 1 123 ? -10.951 10.785 8.105 1.00 34.00 123 VAL A O 1
ATOM 943 N N . ARG A 1 124 ? -12.294 12.460 7.370 1.00 32.53 124 ARG A N 1
ATOM 944 C CA . ARG A 1 124 ? -11.487 13.620 7.770 1.00 32.53 124 ARG A CA 1
ATOM 945 C C . ARG A 1 124 ? -11.613 13.922 9.259 1.00 32.53 124 ARG A C 1
ATOM 947 O O . ARG A 1 124 ? -12.731 13.735 9.785 1.00 32.53 124 ARG A O 1
#

Foldseek 3Di:
DDAPDWDKDDDDDCLVVVVVVLVVLCVQFVLWDADPVVRDTPGGPCHVVCCPRSQFDKDFDFDPVQCPDPDIGITGGHFIWTWGFHDDPDSPGDTDIDTDGTDDDPDDDDDPDDDPDDDDDDDD

pLDDT: mean 77.55, std 18.13, range [27.53, 95.38]